Protein AF-A0A2A2EDY5-F1 (afdb_monomer_lite)

Sequence (84 aa):
MIKPVRNLARPQGPAAAPRLMDIQDTERKGDAGAPGEPEASVLMGVKVPVSLKAELKVAAVRSGRTMASIVVDAIRRELASMGE

Organism: NCBI:txid1960968

Radius of gyration: 29.84 Å; chains: 1; bounding box: 70×66×49 Å

Structure (mmCIF, N/CA/C/O backbone):
data_AF-A0A2A2EDY5-F1
#
_entry.id   AF-A0A2A2EDY5-F1
#
loop_
_atom_site.group_PDB
_atom_site.id
_atom_site.type_symbol
_atom_site.label_atom_id
_atom_site.label_alt_id
_atom_site.label_comp_id
_atom_site.label_asym_id
_atom_site.label_entity_id
_atom_site.label_seq_id
_atom_site.pdbx_PDB_ins_code
_atom_site.Cartn_x
_atom_site.Cartn_y
_atom_site.Cartn_z
_atom_site.occupancy
_atom_site.B_iso_or_equiv
_atom_site.auth_seq_id
_atom_site.auth_comp_id
_atom_site.auth_asym_id
_atom_site.auth_atom_id
_atom_site.pdbx_PDB_model_num
ATOM 1 N N . MET A 1 1 ? 56.271 39.565 31.467 1.00 52.72 1 MET A N 1
ATOM 2 C CA . MET A 1 1 ? 56.437 40.426 30.277 1.00 52.72 1 MET A CA 1
ATOM 3 C C . MET A 1 1 ? 57.620 39.924 29.456 1.00 52.72 1 MET A C 1
ATOM 5 O O . MET A 1 1 ? 58.742 40.188 29.849 1.00 52.72 1 MET A O 1
ATOM 9 N N . ILE A 1 2 ? 57.364 39.193 28.362 1.00 53.62 2 ILE A N 1
ATOM 10 C CA . ILE A 1 2 ? 58.288 38.914 27.240 1.00 53.62 2 ILE A CA 1
ATOM 11 C C . ILE A 1 2 ? 57.404 38.869 25.973 1.00 53.62 2 ILE A C 1
ATOM 13 O O . ILE A 1 2 ? 56.339 38.256 25.996 1.00 53.62 2 ILE A O 1
ATOM 17 N N . LYS A 1 3 ? 57.788 39.617 24.930 1.00 55.47 3 LYS A N 1
ATOM 18 C CA . LYS A 1 3 ? 57.073 39.829 23.649 1.00 55.47 3 LYS A CA 1
ATOM 19 C C . LYS A 1 3 ? 57.412 38.727 22.608 1.00 55.47 3 LYS A C 1
ATOM 21 O O . LYS A 1 3 ? 58.356 37.977 22.840 1.00 55.47 3 LYS A O 1
ATOM 26 N N . PRO A 1 4 ? 56.654 38.596 21.494 1.00 54.69 4 PRO A N 1
ATOM 27 C CA . PRO A 1 4 ? 56.563 37.374 20.690 1.00 54.69 4 PRO A CA 1
ATOM 28 C C . PRO A 1 4 ? 57.635 37.288 19.597 1.00 54.69 4 PRO A C 1
ATOM 30 O O . PRO A 1 4 ? 58.094 38.312 19.095 1.00 54.69 4 PRO A O 1
ATOM 33 N N . VAL A 1 5 ? 57.947 36.071 19.144 1.00 59.56 5 VAL A N 1
ATOM 34 C CA . VAL A 1 5 ? 58.665 35.854 17.881 1.00 59.56 5 VAL A CA 1
ATOM 35 C C . VAL A 1 5 ? 57.695 35.383 16.805 1.00 59.56 5 VAL A C 1
ATOM 37 O O . VAL A 1 5 ? 57.213 34.255 16.780 1.00 59.56 5 VAL A O 1
ATOM 40 N N . ARG A 1 6 ? 57.390 36.321 15.916 1.00 54.50 6 ARG A N 1
ATOM 41 C CA . ARG A 1 6 ? 56.806 36.108 14.598 1.00 54.50 6 ARG A CA 1
ATOM 42 C C . ARG A 1 6 ? 57.985 36.077 13.635 1.00 54.50 6 ARG A C 1
ATOM 44 O O . ARG A 1 6 ? 58.691 37.078 13.583 1.00 54.50 6 ARG A O 1
ATOM 51 N N . ASN A 1 7 ? 58.196 34.977 12.911 1.00 46.47 7 ASN A N 1
ATOM 52 C CA . ASN A 1 7 ? 58.553 35.023 11.489 1.00 46.47 7 ASN A CA 1
ATOM 53 C C . ASN A 1 7 ? 58.762 33.643 10.853 1.00 46.47 7 ASN A C 1
ATOM 55 O O . ASN A 1 7 ? 59.460 32.811 11.412 1.00 46.47 7 ASN A O 1
ATOM 59 N N . LEU A 1 8 ? 58.188 33.533 9.643 1.00 49.97 8 LEU A N 1
ATOM 60 C CA . LEU A 1 8 ? 58.651 32.815 8.443 1.00 49.97 8 LEU A CA 1
ATOM 61 C C . LEU A 1 8 ? 58.943 31.304 8.602 1.00 49.97 8 LEU A C 1
ATOM 63 O O . LEU A 1 8 ? 59.785 30.903 9.379 1.00 49.97 8 LEU A O 1
ATOM 67 N N . ALA A 1 9 ? 58.363 30.380 7.838 1.00 49.12 9 ALA A N 1
ATOM 68 C CA . ALA A 1 9 ? 58.022 30.453 6.427 1.00 49.12 9 ALA A CA 1
ATOM 69 C C . ALA A 1 9 ? 57.033 29.334 6.055 1.00 49.12 9 ALA A C 1
ATOM 71 O O . ALA A 1 9 ? 57.092 28.222 6.574 1.00 49.12 9 ALA A O 1
ATOM 72 N N . ARG A 1 10 ? 56.150 29.634 5.104 1.00 57.19 10 ARG A N 1
ATOM 73 C CA . ARG A 1 10 ? 55.385 28.655 4.325 1.00 57.19 10 ARG A CA 1
ATOM 74 C C . ARG A 1 10 ? 56.301 28.063 3.243 1.00 57.19 10 ARG A C 1
ATOM 76 O O . ARG A 1 10 ? 56.865 28.837 2.474 1.00 57.19 10 ARG A O 1
ATOM 83 N N . PRO A 1 11 ? 56.316 26.733 3.091 1.00 52.25 11 PRO A N 1
ATOM 84 C CA . PRO A 1 11 ? 56.328 26.094 1.772 1.00 52.25 11 PRO A CA 1
ATOM 85 C C . PRO A 1 11 ? 55.135 25.123 1.686 1.00 52.25 11 PRO A C 1
ATOM 87 O O . PRO A 1 11 ? 54.994 24.215 2.494 1.00 52.25 11 PRO A O 1
ATOM 90 N N . GLN A 1 12 ? 54.097 25.429 0.902 1.00 53.03 12 GLN A N 1
ATOM 91 C CA . GLN A 1 12 ? 53.845 24.782 -0.399 1.00 53.03 12 GLN A CA 1
ATOM 92 C C . GLN A 1 12 ? 54.297 23.311 -0.460 1.00 53.03 12 GLN A C 1
ATOM 94 O O . GLN A 1 12 ? 55.381 23.007 -0.945 1.00 53.03 12 GLN A O 1
ATOM 99 N N . GLY A 1 13 ? 53.440 22.412 0.032 1.00 46.12 13 GLY A N 1
ATOM 100 C CA . GLY A 1 13 ? 53.481 20.982 -0.278 1.00 46.12 13 GLY A CA 1
ATOM 101 C C . GLY A 1 13 ? 52.478 20.663 -1.398 1.00 46.12 13 GLY A C 1
ATOM 102 O O . GLY A 1 13 ? 51.417 21.291 -1.437 1.00 46.12 13 GLY A O 1
ATOM 103 N N . PRO A 1 14 ? 52.811 19.756 -2.331 1.00 45.34 14 PRO A N 1
ATOM 104 C CA . PRO A 1 14 ? 52.137 19.635 -3.618 1.00 45.34 14 PRO A CA 1
ATOM 105 C C . PRO A 1 14 ? 50.744 19.008 -3.508 1.00 45.34 14 PRO A C 1
ATOM 107 O O . PRO A 1 14 ? 50.509 18.077 -2.739 1.00 45.34 14 PRO A O 1
ATOM 110 N N . ALA A 1 15 ? 49.836 19.507 -4.347 1.00 55.38 15 ALA A N 1
ATOM 111 C CA . ALA A 1 15 ? 48.603 18.831 -4.705 1.00 55.38 15 ALA A CA 1
ATOM 112 C C . ALA A 1 15 ? 48.929 17.456 -5.308 1.00 55.38 15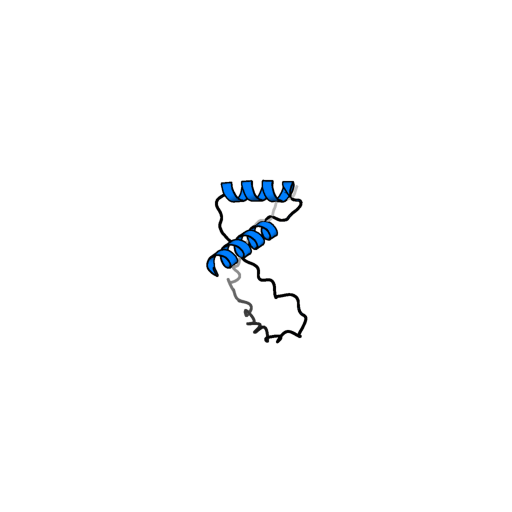 ALA A C 1
ATOM 114 O O . ALA A 1 15 ? 49.586 17.371 -6.343 1.00 55.38 15 ALA A O 1
ATOM 115 N N . ALA A 1 16 ? 48.454 16.392 -4.667 1.00 49.19 16 ALA A N 1
ATOM 116 C CA . ALA A 1 16 ? 48.466 15.049 -5.226 1.00 49.19 16 ALA A CA 1
ATOM 117 C C . ALA A 1 16 ? 47.229 14.280 -4.736 1.00 49.19 16 ALA A C 1
ATOM 119 O O . ALA A 1 16 ? 47.258 13.576 -3.731 1.00 49.19 16 ALA A O 1
ATOM 120 N N . ALA A 1 17 ? 46.128 14.409 -5.480 1.00 57.62 17 ALA A N 1
ATOM 121 C CA . ALA A 1 17 ? 45.298 13.237 -5.763 1.00 57.62 17 ALA A CA 1
ATOM 122 C C . ALA A 1 17 ? 46.215 12.183 -6.430 1.00 57.62 17 ALA A C 1
ATO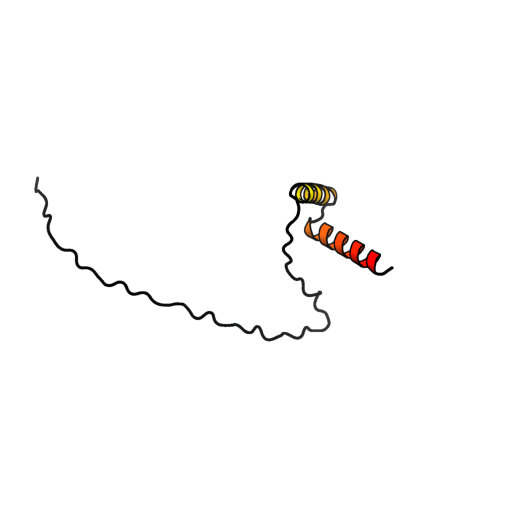M 124 O O . ALA A 1 17 ? 47.111 12.599 -7.168 1.00 57.62 17 ALA A O 1
ATOM 125 N N . PRO A 1 18 ? 46.059 10.861 -6.211 1.00 51.81 18 PRO A N 1
ATOM 126 C CA . PRO A 1 18 ? 44.791 10.168 -6.452 1.00 51.81 18 PRO A CA 1
ATOM 127 C C . PRO A 1 18 ? 44.515 8.989 -5.494 1.00 51.81 18 PRO A C 1
ATOM 129 O O . PRO A 1 18 ? 45.394 8.531 -4.770 1.00 51.81 18 PRO A O 1
ATOM 132 N N . ARG A 1 19 ? 43.290 8.457 -5.534 1.00 51.69 19 ARG A N 1
ATOM 133 C CA . ARG A 1 19 ? 43.003 7.015 -5.679 1.00 51.69 19 ARG A CA 1
ATOM 134 C C . ARG A 1 19 ? 41.492 6.836 -5.743 1.00 51.69 19 ARG A C 1
ATOM 136 O O . ARG A 1 19 ? 40.808 6.705 -4.734 1.00 51.69 19 ARG A O 1
ATOM 143 N N . LEU A 1 20 ? 41.002 6.882 -6.979 1.00 57.16 20 LEU A N 1
ATOM 144 C CA . LEU A 1 20 ? 39.768 6.229 -7.384 1.00 57.16 20 LEU A CA 1
ATOM 145 C C . LEU A 1 20 ? 39.909 4.766 -6.930 1.00 57.16 20 LEU A C 1
ATOM 147 O O . LEU A 1 20 ? 40.770 4.055 -7.442 1.00 57.16 20 LEU A O 1
ATOM 151 N N . MET A 1 21 ? 39.195 4.362 -5.880 1.00 55.94 21 MET A N 1
ATOM 152 C CA . MET A 1 21 ? 39.113 2.946 -5.537 1.00 55.94 21 MET A CA 1
ATOM 153 C C . MET A 1 21 ? 38.297 2.276 -6.636 1.00 55.94 21 MET A C 1
ATOM 155 O O . MET A 1 21 ? 37.175 2.703 -6.907 1.00 55.94 21 MET A O 1
ATOM 159 N N . ASP A 1 22 ? 38.906 1.279 -7.276 1.00 57.34 22 ASP A N 1
ATOM 160 C CA . ASP A 1 22 ? 38.270 0.316 -8.166 1.00 57.34 22 ASP A CA 1
ATOM 161 C C . ASP A 1 22 ? 36.871 -0.040 -7.659 1.00 57.34 22 ASP A C 1
ATOM 163 O O . ASP A 1 22 ? 36.706 -0.621 -6.581 1.00 57.34 22 ASP A O 1
ATOM 167 N N . ILE A 1 23 ? 35.859 0.316 -8.448 1.00 58.62 23 ILE A N 1
ATOM 168 C CA . ILE A 1 23 ? 34.529 -0.263 -8.321 1.00 58.62 23 ILE A CA 1
ATOM 169 C C . ILE A 1 23 ? 34.711 -1.707 -8.773 1.00 58.62 23 ILE A C 1
ATOM 171 O O . ILE A 1 23 ? 34.730 -1.994 -9.965 1.00 58.62 23 ILE A O 1
ATOM 175 N N . GLN A 1 24 ? 34.941 -2.600 -7.812 1.00 55.69 24 GLN A N 1
ATOM 176 C CA . GLN A 1 24 ? 34.892 -4.029 -8.066 1.00 55.69 24 GLN A CA 1
ATOM 177 C C . GLN A 1 24 ? 33.470 -4.352 -8.514 1.00 55.69 24 GLN A C 1
ATOM 179 O O . GLN A 1 24 ? 32.526 -4.323 -7.719 1.00 55.69 24 GLN A O 1
ATOM 184 N N . ASP A 1 25 ? 33.347 -4.615 -9.811 1.00 56.88 25 ASP A N 1
ATOM 185 C CA . ASP A 1 25 ? 32.204 -5.252 -10.440 1.00 56.88 25 ASP A CA 1
ATOM 186 C C . ASP A 1 25 ? 32.042 -6.622 -9.777 1.00 56.88 25 ASP A C 1
ATOM 188 O O . ASP A 1 25 ? 32.718 -7.603 -10.092 1.00 56.88 25 ASP A O 1
ATOM 192 N N . THR A 1 26 ? 31.224 -6.664 -8.729 1.00 51.69 26 THR A N 1
ATOM 193 C CA . THR A 1 26 ? 30.809 -7.928 -8.136 1.00 5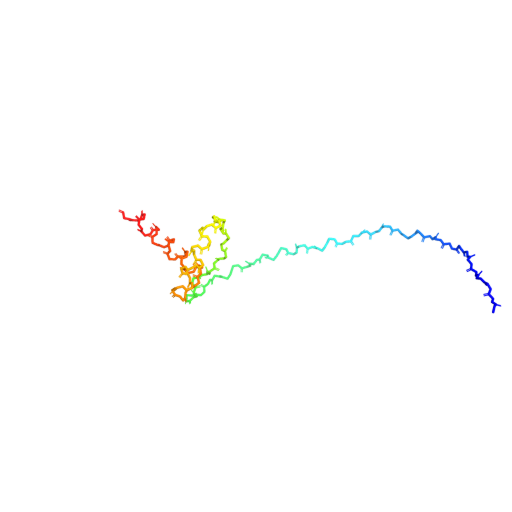1.69 26 THR A CA 1
ATOM 194 C C . THR A 1 26 ? 29.672 -8.434 -8.997 1.00 51.69 26 THR A C 1
ATOM 196 O O . THR A 1 26 ? 28.498 -8.221 -8.698 1.00 51.69 26 THR A O 1
ATOM 199 N N . GLU A 1 27 ? 30.047 -9.104 -10.088 1.00 55.88 27 GLU A N 1
ATOM 200 C CA . GLU A 1 27 ? 29.168 -10.004 -10.820 1.00 55.88 27 GLU A CA 1
ATOM 201 C C . GLU A 1 27 ? 28.567 -10.978 -9.803 1.00 55.88 27 GLU A C 1
ATOM 203 O O . GLU A 1 27 ? 29.190 -11.946 -9.352 1.00 55.88 27 GLU A O 1
ATOM 208 N N . ARG A 1 28 ? 27.346 -10.669 -9.361 1.00 50.78 28 ARG A N 1
ATOM 209 C CA . ARG A 1 28 ? 26.580 -11.511 -8.456 1.00 50.78 28 ARG A CA 1
ATOM 210 C C . ARG A 1 28 ? 26.129 -12.718 -9.260 1.00 50.78 28 ARG A C 1
ATOM 212 O O . ARG A 1 28 ? 25.069 -12.723 -9.876 1.00 50.78 28 ARG A O 1
ATOM 219 N N . LYS A 1 29 ? 27.012 -13.715 -9.259 1.00 50.62 29 LYS A 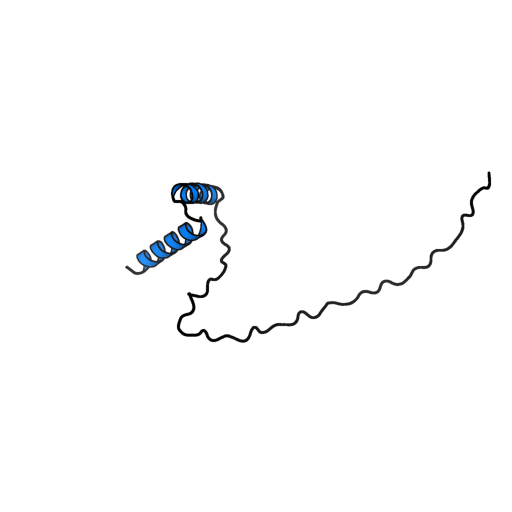N 1
ATOM 220 C CA . LYS A 1 29 ? 26.802 -15.101 -9.655 1.00 50.62 29 LYS A CA 1
ATOM 221 C C . LYS A 1 29 ? 25.368 -15.510 -9.310 1.00 50.62 29 LYS A C 1
ATOM 223 O O . LYS A 1 29 ? 24.981 -15.466 -8.143 1.00 50.62 29 LYS A O 1
ATOM 228 N N . GLY A 1 30 ? 24.597 -15.833 -10.346 1.00 52.56 30 GLY A N 1
ATOM 229 C CA . GLY A 1 30 ? 23.218 -16.278 -10.225 1.00 52.56 30 GLY A CA 1
ATOM 230 C C . GLY A 1 30 ? 23.134 -17.482 -9.299 1.00 52.56 30 GLY A C 1
ATOM 231 O O . GLY A 1 30 ? 23.675 -18.545 -9.605 1.00 52.56 30 GLY A O 1
ATOM 232 N N . ASP A 1 31 ? 22.469 -17.287 -8.168 1.00 49.22 31 ASP A N 1
ATOM 233 C CA . ASP A 1 31 ? 21.975 -18.379 -7.351 1.00 49.22 31 ASP A CA 1
ATOM 234 C C . ASP A 1 31 ? 20.656 -18.811 -7.995 1.00 49.22 31 ASP A C 1
ATOM 236 O O . ASP A 1 31 ? 19.652 -18.096 -7.963 1.00 49.22 31 ASP A O 1
ATOM 240 N N . ALA A 1 32 ? 20.718 -19.910 -8.743 1.00 50.09 32 ALA A N 1
ATOM 241 C CA . ALA A 1 32 ? 19.539 -20.561 -9.279 1.00 50.09 32 ALA A CA 1
ATOM 242 C C . ALA A 1 32 ? 18.767 -21.135 -8.088 1.00 50.09 32 ALA A C 1
ATOM 244 O O . ALA A 1 32 ? 19.199 -22.117 -7.484 1.00 50.09 32 ALA A O 1
ATOM 245 N N . GLY A 1 33 ? 17.670 -20.457 -7.751 1.00 45.19 33 GLY A N 1
ATOM 246 C CA . GLY A 1 33 ? 16.896 -20.699 -6.545 1.00 45.19 33 GLY A CA 1
ATOM 247 C C . GLY A 1 33 ? 16.439 -22.144 -6.384 1.00 45.19 33 GLY A C 1
ATOM 248 O O . GLY A 1 33 ? 16.037 -22.822 -7.337 1.00 45.19 33 GLY A O 1
ATOM 249 N N . ALA A 1 34 ? 16.510 -22.607 -5.142 1.00 51.72 34 ALA A N 1
ATOM 250 C CA . ALA A 1 34 ? 16.000 -23.901 -4.725 1.00 51.72 34 ALA A CA 1
ATOM 251 C C . ALA A 1 34 ? 14.457 -23.928 -4.822 1.00 51.72 34 ALA A C 1
ATOM 253 O O . ALA A 1 34 ? 13.797 -22.904 -4.619 1.00 51.72 34 ALA A O 1
ATOM 254 N N . PRO A 1 35 ? 13.837 -25.092 -5.096 1.00 46.62 35 PRO A N 1
ATOM 255 C CA . PRO A 1 35 ? 12.385 -25.200 -5.153 1.00 46.62 35 PRO A CA 1
ATOM 256 C C . PRO A 1 35 ? 11.820 -25.033 -3.737 1.00 46.62 35 PRO A C 1
ATOM 258 O O . PRO A 1 35 ? 11.916 -25.937 -2.909 1.00 46.62 35 PRO A O 1
ATOM 261 N N . GLY A 1 36 ? 11.260 -23.857 -3.451 1.00 56.12 36 GLY A N 1
ATOM 262 C CA . GLY A 1 36 ? 10.685 -23.522 -2.144 1.00 56.12 36 GLY A CA 1
ATOM 263 C C . GLY A 1 36 ? 11.049 -22.139 -1.608 1.00 56.12 36 GLY A C 1
ATOM 264 O O . GLY A 1 36 ? 10.593 -21.786 -0.521 1.00 56.12 36 GLY A O 1
ATOM 265 N N . GLU A 1 37 ? 11.841 -21.347 -2.331 1.00 58.78 37 GLU A N 1
ATOM 266 C CA . GLU A 1 37 ? 12.116 -19.976 -1.909 1.00 58.78 37 GLU A CA 1
ATOM 267 C C . GLU A 1 37 ? 10.875 -19.082 -2.088 1.00 58.78 37 GLU A C 1
ATOM 269 O O . GLU A 1 37 ? 10.203 -19.159 -3.123 1.00 58.78 37 GLU A O 1
ATOM 274 N N . PRO A 1 38 ? 10.530 -18.246 -1.086 1.00 58.94 38 PRO A N 1
ATOM 275 C CA . PRO A 1 38 ? 9.473 -17.254 -1.242 1.00 58.94 38 PRO A CA 1
ATOM 276 C C . PRO A 1 38 ? 9.813 -16.376 -2.449 1.00 58.94 38 PRO A C 1
ATOM 278 O O . PRO A 1 38 ? 10.968 -15.970 -2.580 1.00 58.94 38 PRO A O 1
ATOM 281 N N . GLU A 1 39 ? 8.826 -16.110 -3.318 1.00 69.44 39 GLU A N 1
ATOM 282 C CA . GLU A 1 39 ? 8.988 -15.259 -4.507 1.00 69.44 39 GLU A CA 1
ATOM 283 C C . GLU A 1 39 ? 9.931 -14.091 -4.199 1.00 69.44 39 GLU A C 1
ATOM 285 O O . GLU A 1 39 ? 9.687 -13.308 -3.270 1.00 69.44 39 GLU A O 1
ATOM 290 N N . ALA A 1 40 ? 11.030 -14.004 -4.953 1.00 81.94 40 ALA A N 1
ATOM 291 C CA . ALA A 1 40 ? 12.037 -12.980 -4.748 1.00 81.94 40 ALA A CA 1
ATOM 292 C C . ALA A 1 40 ? 11.365 -11.597 -4.774 1.00 81.94 40 ALA A C 1
ATOM 294 O O . ALA A 1 40 ? 10.848 -11.150 -5.796 1.00 81.94 40 ALA A O 1
ATOM 295 N N . SER A 1 41 ? 11.337 -10.922 -3.623 1.00 83.00 41 SER A N 1
ATOM 296 C CA . SER A 1 41 ? 10.730 -9.597 -3.510 1.00 83.00 41 SER A CA 1
ATOM 297 C C . SER A 1 41 ? 11.709 -8.538 -4.007 1.00 83.00 41 SER A C 1
ATOM 299 O O . SER A 1 41 ? 12.833 -8.440 -3.517 1.00 83.00 41 SER A O 1
ATOM 301 N N . VAL A 1 42 ? 11.271 -7.718 -4.962 1.00 88.62 42 VAL A N 1
ATOM 302 C CA . VAL A 1 42 ? 12.063 -6.614 -5.522 1.00 88.62 42 VAL A CA 1
ATOM 303 C C . VAL A 1 42 ? 11.564 -5.281 -4.967 1.00 88.62 42 VAL A C 1
ATOM 305 O O . VAL A 1 42 ? 10.361 -5.057 -4.824 1.00 88.62 42 VAL A O 1
ATOM 308 N N . LEU A 1 43 ? 12.488 -4.368 -4.657 1.00 90.75 43 LEU A N 1
ATOM 309 C CA . LEU A 1 43 ? 12.140 -3.000 -4.279 1.00 90.75 43 LEU A CA 1
ATOM 310 C C . LEU A 1 43 ? 11.683 -2.211 -5.508 1.00 90.75 43 LEU A C 1
ATOM 312 O O . LEU A 1 43 ? 12.423 -2.076 -6.479 1.00 90.75 43 LEU A O 1
ATOM 316 N N . MET A 1 44 ? 10.491 -1.624 -5.428 1.00 89.25 44 MET A N 1
ATOM 317 C CA . MET A 1 44 ? 9.938 -0.763 -6.470 1.00 89.25 44 MET A CA 1
ATOM 318 C C . MET A 1 44 ? 9.645 0.629 -5.904 1.00 89.25 44 MET A C 1
ATOM 320 O O . MET A 1 44 ? 8.836 0.789 -4.990 1.00 89.25 44 MET A O 1
ATOM 324 N N . GLY A 1 45 ? 10.303 1.649 -6.459 1.00 90.62 45 GLY A N 1
ATOM 325 C CA . GLY A 1 45 ? 10.019 3.051 -6.161 1.00 90.62 45 GLY A CA 1
ATOM 326 C C . GLY A 1 45 ? 9.002 3.623 -7.146 1.00 90.62 45 GLY A C 1
ATOM 327 O O . GLY A 1 45 ? 9.254 3.629 -8.347 1.00 90.62 45 GLY A O 1
ATOM 328 N N . VAL A 1 46 ? 7.878 4.145 -6.649 1.00 89.19 46 VAL A N 1
ATOM 329 C CA . VAL A 1 46 ? 6.830 4.767 -7.478 1.00 89.19 46 VAL A CA 1
ATOM 330 C C . VAL A 1 46 ? 6.596 6.202 -7.021 1.00 89.19 46 VAL A C 1
ATOM 332 O O . VAL A 1 46 ? 6.467 6.476 -5.825 1.00 89.19 46 VAL A O 1
ATOM 335 N N . LYS A 1 47 ? 6.524 7.135 -7.974 1.00 94.88 47 LYS A N 1
ATOM 336 C CA . LYS A 1 47 ? 6.076 8.505 -7.706 1.00 94.88 47 LYS A CA 1
ATOM 337 C C . LYS A 1 47 ? 4.553 8.537 -7.736 1.00 94.88 47 LYS A C 1
ATOM 339 O O . LYS A 1 47 ? 3.953 8.188 -8.745 1.00 94.88 47 LYS A O 1
ATOM 344 N N . VAL A 1 48 ? 3.943 8.983 -6.644 1.00 93.94 48 VAL A N 1
ATOM 345 C CA . VAL A 1 48 ? 2.486 9.125 -6.520 1.00 93.94 48 VAL A CA 1
ATOM 346 C C . VAL A 1 48 ? 2.122 10.547 -6.090 1.00 93.94 48 VAL A C 1
ATOM 348 O O . VAL A 1 48 ? 2.933 11.199 -5.421 1.00 93.94 48 VAL A O 1
ATOM 351 N N . PRO A 1 49 ? 0.917 11.041 -6.428 1.00 97.88 49 PRO A N 1
ATOM 352 C CA . PRO A 1 49 ? 0.419 12.309 -5.910 1.00 97.88 49 PRO A CA 1
ATOM 353 C C . PRO A 1 49 ? 0.421 12.348 -4.376 1.00 97.88 49 PRO A C 1
ATOM 355 O O . PRO A 1 49 ? 0.157 11.346 -3.706 1.00 97.88 49 PRO A O 1
ATOM 358 N N . VAL A 1 50 ? 0.684 13.527 -3.806 1.00 97.69 50 VAL A N 1
ATOM 359 C CA . VAL A 1 50 ? 0.721 13.719 -2.344 1.00 97.69 50 VAL A CA 1
ATOM 360 C C . VAL A 1 50 ? -0.634 13.410 -1.704 1.00 97.69 50 VAL A C 1
ATOM 362 O O . VAL A 1 50 ? -0.671 12.792 -0.639 1.00 97.69 50 VAL A O 1
ATOM 365 N N . SER A 1 51 ? -1.734 13.779 -2.367 1.00 97.94 51 SER A N 1
ATOM 366 C CA . SER A 1 51 ? -3.099 13.450 -1.939 1.00 97.94 51 SER A CA 1
ATOM 367 C C . SER A 1 51 ? -3.301 11.939 -1.822 1.00 97.94 51 SER A C 1
ATOM 369 O O . SER A 1 51 ? -3.672 11.451 -0.757 1.00 97.94 51 SER A O 1
ATOM 371 N N . LEU A 1 52 ? -2.921 11.186 -2.857 1.00 96.88 52 LEU A N 1
ATOM 372 C CA . LEU A 1 52 ? -3.034 9.729 -2.863 1.00 96.88 52 LEU A CA 1
ATOM 373 C C . LEU A 1 52 ? -2.197 9.084 -1.750 1.00 96.88 52 LEU A C 1
ATOM 375 O O . LEU A 1 52 ? -2.650 8.161 -1.078 1.00 96.88 52 LEU A O 1
ATOM 379 N N . LYS A 1 53 ? -0.986 9.594 -1.489 1.00 97.19 53 LYS A N 1
ATOM 380 C CA . LYS A 1 53 ? -0.174 9.132 -0.351 1.00 97.19 53 LYS A CA 1
ATOM 381 C C . LYS A 1 53 ? -0.893 9.351 0.987 1.00 97.19 53 LYS A C 1
ATOM 383 O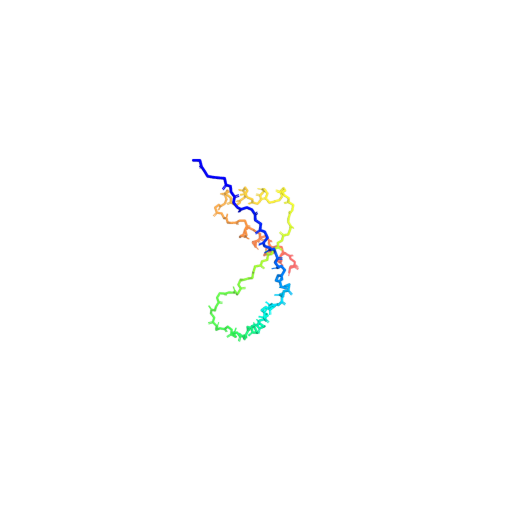 O . LYS A 1 53 ? -0.798 8.495 1.869 1.00 97.19 53 LYS A O 1
ATOM 388 N N . ALA A 1 54 ? -1.582 10.481 1.159 1.00 97.81 54 ALA A N 1
ATOM 389 C CA . ALA A 1 54 ? -2.336 10.771 2.376 1.00 97.81 54 ALA A CA 1
ATOM 390 C C . ALA A 1 54 ? -3.524 9.809 2.544 1.00 97.81 54 ALA A C 1
ATOM 392 O O . ALA A 1 54 ? -3.691 9.234 3.620 1.00 97.81 54 ALA A O 1
ATOM 393 N N . GLU A 1 55 ? -4.281 9.561 1.475 1.00 97.44 55 GLU A N 1
ATOM 394 C CA . GLU A 1 55 ? -5.387 8.596 1.464 1.00 97.44 55 GLU A CA 1
ATOM 395 C C . GLU A 1 55 ? -4.907 7.174 1.788 1.00 97.44 55 GLU A C 1
ATOM 397 O O . GLU A 1 55 ? -5.466 6.512 2.666 1.00 97.44 55 GLU A O 1
ATOM 402 N N . LEU A 1 56 ? -3.805 6.732 1.168 1.00 96.94 56 LEU A N 1
ATOM 403 C CA . LEU A 1 56 ? -3.182 5.436 1.453 1.00 96.94 56 LEU A CA 1
ATOM 404 C C . LEU A 1 56 ? -2.757 5.313 2.917 1.00 96.94 56 LEU A C 1
ATOM 406 O O . LEU A 1 56 ? -2.931 4.254 3.519 1.00 96.94 56 LEU A O 1
ATOM 410 N N . LYS A 1 57 ? -2.221 6.384 3.513 1.00 97.75 57 LYS A N 1
ATOM 411 C CA . LYS A 1 57 ? -1.839 6.394 4.931 1.00 97.75 57 LYS A CA 1
ATOM 412 C C . LYS A 1 57 ? -3.057 6.213 5.838 1.00 97.75 57 LYS A C 1
ATOM 414 O O . LYS A 1 57 ? -2.995 5.426 6.779 1.00 97.75 57 LYS A O 1
ATOM 419 N N . VAL A 1 58 ? -4.161 6.905 5.558 1.00 98.25 58 VAL A N 1
ATOM 420 C CA . VAL A 1 58 ? -5.411 6.758 6.324 1.00 98.25 58 VAL A CA 1
ATOM 421 C C . VAL A 1 58 ? -5.962 5.337 6.187 1.00 98.25 58 VAL A C 1
ATOM 423 O O . VAL A 1 58 ? -6.301 4.708 7.191 1.00 98.25 58 VAL A O 1
ATOM 426 N N . ALA A 1 59 ? -5.994 4.795 4.967 1.00 97.44 59 ALA A N 1
ATOM 427 C CA . ALA A 1 59 ? -6.457 3.434 4.709 1.00 97.44 59 ALA A CA 1
ATOM 428 C C . ALA A 1 59 ? -5.597 2.378 5.423 1.00 97.44 59 ALA A C 1
ATOM 430 O O . ALA A 1 59 ? -6.139 1.437 6.007 1.00 97.44 59 ALA A O 1
ATOM 431 N N . ALA A 1 60 ? -4.274 2.559 5.427 1.00 98.00 60 ALA A N 1
ATOM 432 C CA . ALA A 1 60 ? -3.317 1.704 6.124 1.00 98.00 60 ALA A CA 1
ATOM 433 C C . ALA A 1 60 ? -3.595 1.653 7.633 1.00 98.00 60 ALA A C 1
ATOM 435 O O . ALA A 1 60 ? -3.773 0.569 8.185 1.00 98.00 60 ALA A O 1
ATOM 436 N N . VAL A 1 61 ? -3.740 2.816 8.280 1.00 98.25 61 VAL A N 1
ATOM 437 C CA . VAL A 1 61 ? -4.055 2.891 9.717 1.00 98.25 61 VAL A CA 1
ATOM 438 C C . VAL A 1 61 ? -5.398 2.230 10.021 1.00 98.25 61 VAL A C 1
ATOM 440 O O . VAL A 1 61 ? -5.476 1.398 10.919 1.00 98.25 61 VAL A O 1
ATOM 443 N N . ARG A 1 62 ? -6.446 2.546 9.250 1.00 98.06 62 ARG A N 1
ATOM 444 C CA . ARG A 1 62 ? -7.796 2.005 9.477 1.00 98.06 62 ARG A CA 1
ATOM 445 C C . ARG A 1 62 ? -7.860 0.483 9.338 1.00 98.06 62 ARG A C 1
ATOM 447 O O . ARG A 1 62 ? -8.655 -0.153 10.017 1.00 98.06 62 ARG A O 1
ATOM 454 N N . SER A 1 63 ? -7.063 -0.089 8.439 1.00 96.50 63 SER A N 1
ATOM 455 C CA . SER A 1 63 ? -7.061 -1.530 8.163 1.00 96.50 63 SER A CA 1
ATOM 456 C C . SER A 1 63 ? -6.005 -2.316 8.945 1.00 96.50 63 SER A C 1
ATOM 458 O O . SER A 1 63 ? -5.983 -3.538 8.842 1.00 96.50 63 SER A O 1
ATOM 460 N N . GLY A 1 64 ? -5.124 -1.65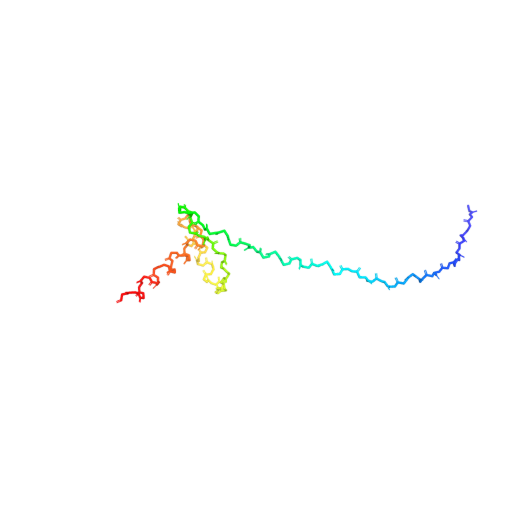1 9.704 1.00 97.81 64 GLY A N 1
ATOM 461 C CA . GLY A 1 64 ? -3.989 -2.307 10.365 1.00 97.81 64 GLY A CA 1
ATOM 462 C C . GLY A 1 64 ? -2.949 -2.858 9.380 1.00 97.81 64 GLY A C 1
ATOM 463 O O . GLY A 1 64 ? -2.232 -3.804 9.695 1.00 97.81 64 GLY A O 1
ATOM 464 N N . ARG A 1 65 ? -2.881 -2.297 8.169 1.00 97.56 65 ARG A N 1
ATOM 465 C CA . ARG A 1 65 ? -2.027 -2.766 7.070 1.00 97.56 65 ARG A CA 1
ATOM 466 C C . ARG A 1 65 ? -0.921 -1.768 6.757 1.00 97.56 65 ARG A C 1
ATOM 468 O O . ARG A 1 65 ? -0.991 -0.599 7.120 1.00 97.56 65 ARG A O 1
ATOM 475 N N . THR A 1 66 ? 0.088 -2.200 6.003 1.00 96.94 66 THR A N 1
ATOM 476 C CA . THR A 1 66 ? 1.075 -1.278 5.421 1.00 96.94 66 THR A CA 1
ATOM 477 C C . THR A 1 66 ? 0.546 -0.684 4.116 1.00 96.94 66 THR A C 1
ATOM 479 O O . THR A 1 66 ? -0.166 -1.356 3.365 1.00 96.94 66 THR A O 1
ATOM 482 N N . MET A 1 67 ? 0.948 0.551 3.792 1.00 95.81 67 MET A N 1
ATOM 483 C CA . MET A 1 67 ? 0.644 1.167 2.491 1.00 95.81 67 MET A CA 1
ATOM 484 C C . MET A 1 67 ? 1.104 0.288 1.320 1.00 95.81 67 MET A C 1
ATOM 486 O O . MET A 1 67 ? 0.372 0.139 0.349 1.00 95.81 67 MET A O 1
ATOM 490 N N . ALA A 1 68 ? 2.289 -0.324 1.433 1.00 94.56 68 ALA A N 1
ATOM 491 C CA . ALA A 1 68 ? 2.827 -1.219 0.413 1.00 94.56 68 ALA A CA 1
ATOM 492 C C . ALA A 1 68 ? 1.886 -2.400 0.145 1.00 94.56 68 ALA A C 1
ATOM 494 O O . ALA A 1 68 ? 1.592 -2.688 -1.008 1.00 94.56 68 ALA A O 1
ATOM 495 N N . SER A 1 69 ? 1.340 -3.028 1.194 1.00 95.19 69 SER A N 1
ATOM 496 C CA . SER A 1 69 ? 0.404 -4.145 1.019 1.00 95.19 69 SER A CA 1
ATOM 497 C C . SER A 1 69 ? -0.891 -3.726 0.314 1.00 95.19 69 SER A C 1
ATOM 499 O O . SER A 1 69 ? -1.415 -4.483 -0.492 1.00 95.19 69 SER A O 1
ATOM 501 N N . ILE A 1 70 ? -1.387 -2.513 0.579 1.00 96.56 70 ILE A N 1
ATOM 502 C CA . ILE A 1 70 ? -2.579 -1.974 -0.090 1.00 96.56 70 ILE A CA 1
ATOM 503 C C . ILE A 1 70 ? -2.289 -1.731 -1.574 1.00 96.56 70 ILE A C 1
ATOM 505 O O . ILE A 1 70 ? -3.103 -2.083 -2.422 1.00 96.56 70 ILE A O 1
ATOM 509 N N . VAL A 1 71 ? -1.122 -1.163 -1.891 1.00 95.38 71 VAL A N 1
ATOM 510 C CA . VAL A 1 71 ? -0.699 -0.919 -3.277 1.00 95.38 71 VAL A CA 1
ATOM 511 C C . VAL A 1 71 ? -0.526 -2.236 -4.035 1.00 95.38 71 VAL A C 1
ATOM 513 O O . VAL A 1 71 ? -1.031 -2.361 -5.145 1.00 95.38 71 VAL A O 1
ATOM 516 N N . VAL A 1 72 ? 0.125 -3.236 -3.434 1.00 94.38 72 VAL A N 1
ATOM 517 C CA . VAL A 1 72 ? 0.297 -4.563 -4.049 1.00 94.38 72 VAL A CA 1
ATOM 518 C C . VAL A 1 72 ? -1.054 -5.229 -4.316 1.00 94.38 72 VAL A C 1
ATOM 520 O O . VAL A 1 72 ? -1.264 -5.746 -5.410 1.00 94.38 72 VAL A O 1
ATOM 523 N N . ASP A 1 73 ? -1.993 -5.177 -3.369 1.00 95.56 73 ASP A N 1
ATOM 524 C CA . ASP A 1 73 ? -3.340 -5.721 -3.574 1.00 95.56 73 ASP A CA 1
ATOM 525 C C . ASP A 1 73 ? -4.093 -5.011 -4.700 1.00 95.56 73 ASP A C 1
ATOM 527 O O . ASP A 1 73 ? -4.774 -5.668 -5.485 1.00 95.56 73 ASP A O 1
ATOM 531 N N . ALA A 1 74 ? -3.989 -3.682 -4.782 1.00 94.69 74 ALA A N 1
ATOM 532 C CA . ALA A 1 74 ? -4.618 -2.909 -5.847 1.00 94.69 74 ALA A CA 1
ATOM 533 C C . ALA A 1 74 ? -4.046 -3.290 -7.220 1.00 94.69 74 ALA A C 1
ATOM 535 O O . ALA A 1 74 ? -4.812 -3.550 -8.141 1.00 94.69 74 ALA A O 1
ATOM 536 N N . ILE A 1 75 ? -2.718 -3.420 -7.329 1.00 94.56 75 ILE A N 1
ATOM 537 C CA . ILE A 1 75 ? -2.045 -3.873 -8.555 1.00 94.56 75 ILE A CA 1
ATOM 538 C C . ILE A 1 75 ? -2.521 -5.277 -8.947 1.00 94.56 75 ILE A C 1
ATOM 540 O O . ILE A 1 75 ? -2.857 -5.505 -10.103 1.00 94.56 75 ILE A O 1
ATOM 544 N N . ARG A 1 76 ? -2.598 -6.217 -7.996 1.00 95.44 76 ARG A N 1
ATOM 545 C CA . ARG A 1 76 ? -3.078 -7.584 -8.268 1.00 95.44 76 ARG A CA 1
ATOM 546 C C . ARG A 1 76 ? -4.515 -7.604 -8.785 1.00 95.44 76 ARG A C 1
ATOM 548 O O . ARG A 1 76 ? -4.809 -8.364 -9.699 1.00 95.44 76 ARG A O 1
ATOM 555 N N . ARG A 1 77 ? -5.399 -6.784 -8.206 1.00 96.31 77 ARG A N 1
ATOM 556 C CA . ARG A 1 77 ? -6.799 -6.669 -8.646 1.00 96.31 77 ARG A CA 1
ATOM 557 C C . ARG A 1 77 ? -6.903 -6.104 -10.057 1.00 96.31 77 ARG A C 1
ATOM 559 O O . ARG A 1 77 ? -7.625 -6.675 -10.861 1.00 96.31 77 ARG A O 1
ATOM 566 N N . GLU A 1 78 ? -6.155 -5.044 -10.346 1.00 96.06 78 GLU A N 1
ATOM 567 C CA . GLU A 1 78 ? -6.133 -4.418 -11.670 1.00 96.06 78 GLU A CA 1
ATOM 568 C C . GLU A 1 78 ? -5.634 -5.397 -12.743 1.00 96.06 78 GLU A C 1
ATOM 570 O O . GLU A 1 78 ? -6.268 -5.577 -13.779 1.00 96.06 78 GLU A O 1
ATOM 575 N N . LEU A 1 79 ? -4.535 -6.106 -12.463 1.00 95.31 79 LEU A N 1
ATOM 576 C CA . LEU A 1 79 ? -3.997 -7.118 -13.374 1.00 95.31 79 LEU A CA 1
ATOM 577 C C . LEU A 1 79 ? -4.971 -8.281 -13.593 1.00 95.31 79 LEU A C 1
ATOM 579 O O . LEU A 1 79 ? -5.082 -8.771 -14.712 1.00 95.31 79 LEU A O 1
ATOM 583 N N . ALA A 1 80 ? -5.688 -8.710 -12.550 1.00 94.19 80 ALA A N 1
ATOM 584 C CA . ALA A 1 80 ? -6.705 -9.750 -12.676 1.00 94.19 80 ALA A CA 1
ATOM 585 C C . ALA A 1 80 ? -7.870 -9.301 -13.571 1.00 94.19 80 ALA A C 1
ATOM 587 O O . ALA A 1 80 ? -8.297 -10.074 -14.420 1.00 94.19 80 ALA A O 1
ATOM 588 N N . SER A 1 81 ? -8.326 -8.048 -13.446 1.00 94.88 81 SER A N 1
ATOM 589 C CA . SER A 1 81 ? -9.400 -7.511 -14.295 1.00 94.88 81 SER A CA 1
ATOM 590 C C . SER A 1 81 ? -9.007 -7.299 -15.759 1.00 94.88 81 SER A C 1
ATOM 592 O O . SER A 1 81 ? -9.883 -7.170 -16.601 1.00 94.88 81 SER A O 1
ATOM 594 N N . MET A 1 82 ? -7.711 -7.248 -16.080 1.00 93.00 82 MET A N 1
ATOM 595 C CA . MET A 1 82 ? -7.229 -7.158 -17.467 1.00 93.00 82 MET A CA 1
ATOM 596 C C . MET A 1 82 ? -7.170 -8.518 -18.176 1.00 93.00 82 MET A C 1
ATOM 598 O O . MET A 1 82 ? -6.973 -8.560 -19.388 1.00 93.00 82 MET A O 1
ATOM 602 N N . GLY A 1 83 ? -7.247 -9.617 -17.421 1.00 81.69 83 GLY A N 1
ATOM 603 C CA . GLY A 1 83 ? -7.205 -10.981 -17.950 1.00 81.69 83 GLY A CA 1
ATOM 604 C C . GLY A 1 83 ? -8.577 -11.585 -18.263 1.00 81.69 83 GLY A C 1
ATOM 605 O O . GLY A 1 83 ? -8.614 -12.715 -18.749 1.00 81.69 83 GLY A O 1
ATOM 606 N N . GLU A 1 84 ? -9.666 -10.868 -17.968 1.00 55.78 84 GLU A N 1
ATOM 607 C CA . GLU A 1 84 ? -11.055 -11.209 -18.326 1.00 55.78 84 GLU A CA 1
ATOM 608 C C . GLU A 1 84 ? -11.492 -10.479 -19.605 1.00 55.78 84 GLU A C 1
ATOM 610 O O . GLU A 1 84 ? -12.199 -11.114 -20.422 1.00 55.78 84 GLU A O 1
#

Foldseek 3Di:
DDDDDDDDDDDDDDDDDDDPDDPPPPPPPDPPDDPPDDPDDDDDDDDDDPVVVVVLVVVCVVVVHDSVVVVVVVVVVVVVVVVD

InterPro domains:
  IPR010985 Ribbon-helix-helix [SSF47598] (24-80)
  IPR013321 Arc-type ribbon-helix-helix [G3DSA:1.10.1220.10] (37-80)

pLDDT: mean 75.03, std 20.99, range [45.19, 98.25]

Secondary structure (DSSP, 8-state):
------------PPP-------------------TT-------------HHHHHHHHHHHHHHT--HHHHHHHHHHHHHHHT--